Protein AF-A0A8T3XGL4-F1 (afdb_monomer_lite)

Structure (mmCIF, N/CA/C/O backbone):
data_AF-A0A8T3XGL4-F1
#
_entry.id   AF-A0A8T3XGL4-F1
#
loop_
_atom_site.group_PDB
_atom_site.id
_atom_site.type_symbol
_atom_site.label_atom_id
_atom_site.label_alt_id
_atom_site.label_comp_id
_atom_site.label_asym_id
_atom_site.label_entity_id
_atom_site.label_seq_id
_atom_site.pdbx_PDB_ins_code
_atom_site.Cartn_x
_atom_site.Cartn_y
_atom_site.Cartn_z
_atom_site.occupancy
_atom_site.B_iso_or_equiv
_atom_site.auth_seq_id
_atom_site.auth_comp_id
_atom_site.auth_asym_id
_atom_site.auth_atom_id
_atom_site.pdbx_PDB_model_num
ATOM 1 N N . MET A 1 1 ? 33.940 -15.745 -12.309 1.00 59.75 1 MET A N 1
ATOM 2 C CA . MET A 1 1 ? 33.502 -16.908 -13.103 1.00 59.75 1 MET A CA 1
ATOM 3 C C . MET A 1 1 ? 32.127 -16.612 -13.665 1.00 59.75 1 MET A C 1
ATOM 5 O O . MET A 1 1 ? 31.275 -16.121 -12.928 1.00 59.75 1 MET A O 1
ATOM 9 N N . ARG A 1 2 ? 31.957 -16.801 -14.971 1.00 66.75 2 ARG A N 1
ATOM 10 C CA . ARG A 1 2 ? 30.673 -16.694 -15.671 1.00 66.75 2 ARG A CA 1
ATOM 11 C C . ARG A 1 2 ? 30.284 -18.097 -16.148 1.00 66.75 2 ARG A C 1
ATOM 13 O O . ARG A 1 2 ? 31.178 -18.924 -16.308 1.00 66.75 2 ARG A O 1
ATOM 20 N N . ASP A 1 3 ? 28.994 -18.378 -16.281 1.00 70.56 3 ASP A N 1
ATOM 21 C CA . ASP A 1 3 ? 28.507 -19.659 -16.806 1.00 70.56 3 ASP A CA 1
ATOM 22 C C . ASP A 1 3 ? 28.699 -19.743 -18.332 1.00 70.56 3 ASP A C 1
ATOM 24 O O . ASP A 1 3 ? 29.158 -18.787 -18.963 1.00 70.56 3 ASP A O 1
ATOM 28 N N . ILE A 1 4 ? 28.338 -20.885 -18.927 1.00 75.00 4 ILE A N 1
ATOM 29 C CA . ILE A 1 4 ? 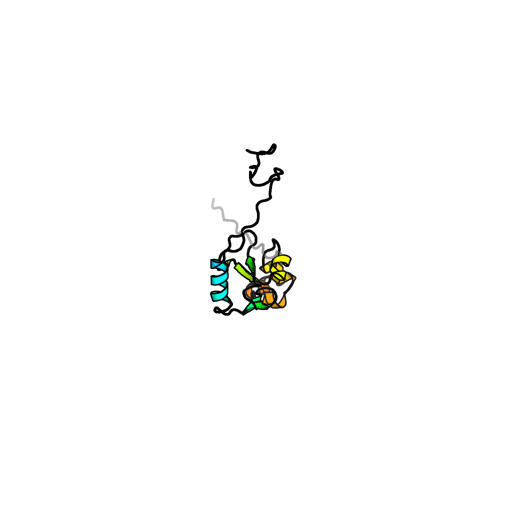28.371 -21.120 -20.385 1.00 75.00 4 ILE A CA 1
ATOM 30 C C . ILE A 1 4 ? 27.576 -20.055 -21.171 1.00 75.00 4 ILE A C 1
ATOM 32 O O . ILE A 1 4 ? 27.868 -19.806 -22.336 1.00 75.00 4 ILE A O 1
ATOM 36 N N . PHE A 1 5 ? 26.616 -19.380 -20.533 1.00 72.94 5 PHE A N 1
ATOM 37 C CA . PHE A 1 5 ? 25.778 -18.338 -21.131 1.00 72.94 5 PHE A CA 1
ATOM 38 C C . PHE A 1 5 ? 26.229 -16.909 -20.773 1.00 72.94 5 PHE A C 1
ATOM 40 O O . PHE A 1 5 ? 25.530 -15.943 -21.079 1.00 72.94 5 PHE A O 1
ATOM 47 N N . GLY A 1 6 ? 27.388 -16.743 -20.128 1.00 70.62 6 GLY A N 1
ATOM 48 C CA . GLY A 1 6 ? 27.949 -15.440 -19.772 1.00 70.62 6 GLY A CA 1
ATOM 49 C C . GLY A 1 6 ? 27.324 -14.764 -18.542 1.00 70.62 6 GLY A C 1
ATOM 50 O O . GLY A 1 6 ? 27.697 -13.631 -18.222 1.00 70.62 6 GLY A O 1
ATOM 51 N N . ASN A 1 7 ? 26.428 -15.425 -17.808 1.00 73.25 7 ASN A N 1
ATOM 52 C CA . ASN A 1 7 ? 25.862 -14.903 -16.567 1.00 73.25 7 ASN A CA 1
ATOM 53 C C . ASN A 1 7 ? 26.871 -15.017 -15.413 1.00 73.25 7 ASN A C 1
ATOM 55 O O . ASN A 1 7 ? 27.627 -15.987 -15.334 1.00 73.25 7 ASN A O 1
ATOM 59 N N . PRO A 1 8 ? 26.899 -14.059 -14.471 1.00 66.12 8 PRO A N 1
ATOM 60 C CA . PRO A 1 8 ? 27.771 -14.138 -13.303 1.00 66.12 8 PRO A CA 1
ATOM 61 C C . PRO A 1 8 ? 27.372 -15.309 -12.386 1.00 66.12 8 PRO A C 1
ATOM 63 O O . PRO A 1 8 ? 26.294 -15.294 -11.792 1.00 66.12 8 PRO A O 1
ATOM 66 N N . ILE A 1 9 ? 28.266 -16.296 -12.229 1.00 62.38 9 ILE A N 1
ATOM 67 C CA . ILE A 1 9 ? 28.108 -17.392 -11.260 1.00 62.38 9 ILE A CA 1
ATOM 68 C C . ILE A 1 9 ? 28.362 -16.818 -9.867 1.00 62.38 9 ILE A C 1
ATOM 70 O O . ILE A 1 9 ? 29.448 -16.297 -9.589 1.00 62.38 9 ILE A O 1
ATOM 74 N N . ARG A 1 10 ? 27.369 -16.905 -8.979 1.00 60.94 10 ARG A N 1
ATOM 75 C CA . ARG A 1 10 ? 27.552 -16.536 -7.572 1.00 60.94 10 ARG A CA 1
ATOM 76 C C . ARG A 1 10 ? 28.181 -17.722 -6.830 1.00 60.94 10 ARG A C 1
ATOM 78 O O . ARG A 1 10 ? 27.673 -18.837 -6.896 1.00 60.94 10 ARG A O 1
ATOM 85 N N . LYS A 1 11 ? 29.308 -17.475 -6.149 1.00 58.12 11 LYS A N 1
ATOM 86 C CA . LYS A 1 11 ? 30.111 -18.489 -5.429 1.00 58.12 11 LYS A CA 1
ATOM 87 C C . LYS A 1 11 ? 29.430 -19.039 -4.161 1.00 58.12 11 LYS A C 1
ATOM 89 O O . LYS A 1 11 ? 29.978 -19.922 -3.520 1.00 58.12 11 LYS A O 1
ATOM 94 N N . ASP A 1 12 ? 28.276 -18.492 -3.785 1.00 63.25 12 ASP A N 1
ATOM 95 C CA . ASP A 1 12 ? 27.500 -18.823 -2.583 1.00 63.25 12 ASP A CA 1
ATOM 96 C C . ASP A 1 12 ? 26.562 -20.029 -2.769 1.00 63.25 12 ASP A C 1
ATOM 98 O O . ASP A 1 12 ? 25.950 -20.486 -1.807 1.00 63.25 12 ASP A O 1
ATOM 102 N N . THR A 1 13 ? 26.454 -20.577 -3.984 1.00 63.38 13 THR A N 1
ATOM 103 C CA . THR A 1 13 ? 25.645 -21.771 -4.262 1.00 63.38 13 THR A CA 1
ATOM 104 C C . THR A 1 13 ? 26.537 -22.979 -4.539 1.00 63.38 13 THR A C 1
ATOM 106 O O . THR A 1 13 ? 27.221 -23.039 -5.556 1.00 63.38 13 THR A O 1
ATOM 109 N N . PHE A 1 14 ? 26.493 -23.972 -3.643 1.00 62.81 14 PHE A N 1
ATOM 110 C CA . PHE A 1 14 ? 27.248 -25.232 -3.749 1.00 62.81 14 PHE A CA 1
ATOM 111 C C . PHE A 1 14 ? 26.952 -26.013 -5.049 1.00 62.81 14 PHE A C 1
ATOM 113 O O . PHE A 1 14 ? 27.799 -26.752 -5.531 1.00 62.81 14 PHE A O 1
ATOM 120 N N . TRP A 1 15 ? 25.787 -25.781 -5.668 1.00 63.75 15 TRP A N 1
ATOM 121 C CA . TRP A 1 15 ? 25.354 -26.407 -6.926 1.00 63.75 15 TRP A CA 1
ATOM 122 C C . TRP A 1 15 ? 25.309 -25.448 -8.133 1.00 63.75 15 TRP A C 1
ATOM 124 O O . TRP A 1 15 ? 24.564 -25.689 -9.078 1.00 63.75 15 TRP A O 1
ATOM 134 N N . GLY A 1 16 ? 26.055 -24.333 -8.113 1.00 57.44 16 GLY A N 1
ATOM 135 C CA . GLY A 1 16 ? 26.268 -23.484 -9.302 1.00 57.44 16 GLY A CA 1
ATOM 136 C C . GLY A 1 16 ? 25.002 -22.906 -9.960 1.00 57.44 16 GLY A C 1
ATOM 137 O O . GLY A 1 16 ? 25.026 -22.536 -11.133 1.00 57.44 16 GLY A O 1
ATOM 138 N N . GLY A 1 17 ? 23.885 -22.837 -9.232 1.00 62.97 17 GLY A N 1
ATOM 139 C CA . GLY A 1 17 ? 22.595 -22.415 -9.770 1.00 62.97 17 GLY A CA 1
ATOM 140 C C . GLY A 1 17 ? 22.520 -20.905 -10.010 1.00 62.97 17 GLY A C 1
ATOM 141 O O . GLY A 1 17 ? 22.774 -20.096 -9.116 1.00 62.97 17 GLY A O 1
ATOM 142 N N . VAL A 1 18 ? 22.090 -20.501 -11.208 1.00 63.81 18 VAL A N 1
ATOM 143 C CA . VAL A 1 18 ? 21.869 -19.089 -11.560 1.00 63.81 18 VAL A CA 1
ATOM 144 C C . VAL A 1 18 ? 20.608 -18.578 -10.848 1.00 63.81 18 VAL A C 1
ATOM 146 O O . VAL A 1 18 ? 19.482 -18.735 -11.326 1.00 63.81 18 VAL A O 1
ATOM 149 N N . SER A 1 19 ? 20.761 -17.985 -9.660 1.00 64.88 19 SER A N 1
ATOM 150 C CA . SER A 1 19 ? 19.622 -17.407 -8.936 1.00 64.88 19 SER A CA 1
ATOM 151 C C . SER A 1 19 ? 19.091 -16.161 -9.657 1.00 64.88 19 SER A C 1
ATOM 153 O O . SER A 1 19 ? 19.814 -15.195 -9.912 1.00 64.88 19 SER A O 1
ATOM 155 N N . LYS A 1 20 ? 17.792 -16.160 -9.990 1.00 67.69 20 LYS A N 1
ATOM 156 C CA . LYS A 1 20 ? 17.122 -14.988 -10.576 1.00 67.69 20 LYS A CA 1
ATOM 157 C C . LYS A 1 20 ? 17.227 -13.801 -9.604 1.00 67.69 20 LYS A C 1
ATOM 159 O O . LYS A 1 20 ? 17.036 -13.996 -8.401 1.00 67.69 20 LYS A O 1
ATOM 164 N N . PRO A 1 21 ? 17.466 -12.568 -10.089 1.00 66.75 21 PRO A N 1
ATOM 165 C CA . PRO A 1 21 ? 17.569 -11.402 -9.222 1.00 66.75 21 PRO A CA 1
ATOM 166 C C . PRO A 1 21 ? 16.280 -11.227 -8.414 1.00 66.75 21 PRO A C 1
ATOM 168 O O . PRO A 1 21 ? 15.184 -11.068 -8.962 1.00 66.75 21 PRO A O 1
ATOM 171 N N . THR A 1 22 ? 16.411 -11.266 -7.089 1.00 69.81 22 THR A N 1
ATOM 172 C CA . THR A 1 22 ? 15.288 -11.070 -6.177 1.00 69.81 22 THR A CA 1
ATOM 173 C C . THR A 1 22 ? 14.845 -9.610 -6.215 1.00 69.81 22 THR A C 1
ATOM 175 O O . THR A 1 22 ? 15.643 -8.673 -6.316 1.00 69.81 22 THR A O 1
ATOM 178 N N . LYS A 1 23 ? 13.528 -9.383 -6.173 1.00 72.56 23 LYS A N 1
ATOM 179 C CA . LYS A 1 23 ? 12.990 -8.021 -6.126 1.00 72.56 23 LYS A CA 1
ATOM 180 C C . LYS A 1 23 ? 13.419 -7.367 -4.816 1.00 72.56 23 LYS A C 1
ATOM 182 O O . LYS A 1 23 ? 13.183 -7.924 -3.748 1.00 72.56 23 LYS A O 1
ATOM 187 N N . LYS A 1 24 ? 13.970 -6.153 -4.899 1.00 82.25 24 LYS A N 1
ATOM 188 C CA . LYS A 1 24 ? 14.306 -5.371 -3.705 1.00 82.25 24 LYS A CA 1
ATOM 189 C C . LYS A 1 24 ? 13.036 -5.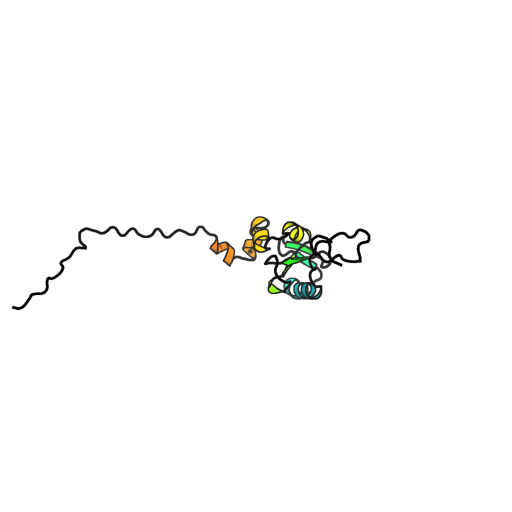108 -2.876 1.00 82.25 24 LYS A C 1
ATOM 191 O O . LYS A 1 24 ? 12.046 -4.633 -3.454 1.00 82.25 24 LYS A O 1
ATOM 196 N N . PRO A 1 25 ? 13.048 -5.396 -1.562 1.00 86.12 25 PRO A N 1
ATOM 197 C CA . PRO A 1 25 ? 11.925 -5.095 -0.686 1.00 86.12 25 PRO A CA 1
ATOM 198 C C . PRO A 1 25 ? 11.738 -3.578 -0.534 1.00 86.12 25 PRO A C 1
ATOM 200 O O . PRO A 1 25 ? 12.598 -2.776 -0.901 1.00 86.12 25 PRO A O 1
ATOM 203 N N . CYS A 1 26 ? 10.584 -3.176 -0.002 1.00 89.81 26 CYS A N 1
ATOM 204 C CA . CYS A 1 26 ? 10.323 -1.779 0.343 1.00 89.81 26 CYS A CA 1
ATOM 205 C C . CYS A 1 26 ? 11.266 -1.332 1.473 1.00 89.81 26 CYS A C 1
ATOM 207 O O . CYS A 1 26 ? 11.281 -2.000 2.509 1.00 89.81 26 CYS A O 1
ATOM 209 N N . PRO A 1 27 ? 12.005 -0.218 1.319 1.00 93.00 27 PRO A N 1
ATOM 210 C CA . PRO A 1 27 ? 12.803 0.347 2.402 1.00 93.00 27 PRO A CA 1
ATOM 211 C C . PRO A 1 27 ? 11.933 0.681 3.619 1.00 93.00 27 PRO A C 1
ATOM 213 O O . PRO A 1 27 ? 10.840 1.236 3.465 1.00 93.00 27 PRO A O 1
ATOM 216 N N . LYS A 1 28 ? 12.430 0.381 4.825 1.00 93.38 28 LYS A N 1
ATOM 217 C CA . LYS A 1 28 ? 11.720 0.647 6.088 1.00 93.38 28 LYS A CA 1
ATOM 218 C C . LYS A 1 28 ? 11.392 2.135 6.254 1.00 93.38 28 LYS A C 1
ATOM 220 O O . LYS A 1 28 ? 10.253 2.472 6.548 1.00 93.38 28 LYS A O 1
ATOM 225 N N . THR A 1 29 ? 12.337 3.010 5.910 1.00 95.12 29 THR A N 1
ATOM 226 C CA . THR A 1 29 ? 12.182 4.474 5.954 1.00 95.12 29 THR A CA 1
ATOM 227 C C . THR A 1 29 ? 10.964 4.966 5.173 1.00 95.12 29 THR A C 1
ATOM 229 O O . THR A 1 29 ? 10.175 5.758 5.678 1.00 95.12 29 THR A O 1
ATOM 232 N N . ILE A 1 30 ? 10.752 4.451 3.958 1.00 95.44 30 ILE A N 1
ATOM 233 C CA . ILE A 1 30 ? 9.596 4.816 3.128 1.00 95.44 30 ILE A CA 1
ATOM 234 C C . ILE A 1 30 ? 8.302 4.287 3.751 1.00 95.44 30 ILE A C 1
ATOM 236 O O . ILE A 1 30 ? 7.277 4.967 3.712 1.00 95.44 30 ILE A O 1
ATOM 240 N N . ARG A 1 31 ? 8.330 3.084 4.333 1.00 94.62 31 ARG A N 1
ATOM 241 C CA . ARG A 1 31 ? 7.164 2.504 5.009 1.00 94.62 31 ARG A CA 1
ATOM 242 C C . ARG A 1 31 ? 6.752 3.331 6.233 1.00 94.62 31 ARG A C 1
ATOM 244 O O . ARG A 1 31 ? 5.568 3.637 6.364 1.00 94.62 31 ARG A O 1
ATOM 251 N N . ASP A 1 32 ? 7.713 3.760 7.048 1.00 95.12 32 ASP A N 1
ATOM 252 C CA . ASP A 1 32 ? 7.480 4.630 8.206 1.00 95.12 32 ASP A CA 1
ATOM 253 C C . ASP A 1 32 ? 6.943 6.005 7.770 1.00 95.12 32 ASP A C 1
ATOM 255 O O . ASP A 1 32 ? 5.926 6.473 8.283 1.00 95.12 32 ASP A O 1
ATOM 259 N N . GLN A 1 33 ? 7.538 6.619 6.739 1.00 96.12 33 GLN A N 1
ATOM 260 C CA . GLN A 1 33 ? 7.047 7.882 6.166 1.00 96.12 33 GLN A CA 1
ATOM 261 C C . GLN A 1 33 ? 5.601 7.771 5.665 1.00 96.12 33 GLN A C 1
ATOM 263 O O . GLN A 1 33 ? 4.785 8.673 5.868 1.00 96.12 33 GLN A O 1
ATOM 268 N N . LEU A 1 34 ? 5.255 6.656 5.019 1.00 96.12 34 LEU A N 1
ATOM 269 C CA . LEU A 1 34 ? 3.889 6.401 4.571 1.00 96.12 34 LEU A CA 1
ATOM 270 C C . LEU A 1 34 ? 2.924 6.211 5.744 1.00 96.12 34 LEU A C 1
ATOM 272 O O . LEU A 1 34 ? 1.789 6.679 5.654 1.00 96.12 34 LEU A O 1
ATOM 276 N N . ARG A 1 35 ? 3.355 5.563 6.832 1.00 95.31 35 ARG A N 1
ATOM 277 C CA . ARG A 1 35 ? 2.553 5.411 8.055 1.00 95.31 35 ARG A CA 1
ATOM 278 C C . ARG A 1 35 ? 2.250 6.770 8.678 1.00 95.31 35 ARG A C 1
ATOM 280 O O . ARG A 1 35 ? 1.091 7.058 8.966 1.00 95.31 35 ARG A O 1
ATOM 287 N N . VAL A 1 36 ? 3.255 7.630 8.827 1.00 95.62 36 VAL A N 1
ATOM 288 C CA . VAL A 1 36 ? 3.055 8.995 9.341 1.00 95.62 36 VAL A CA 1
ATOM 289 C C . VAL A 1 36 ? 2.089 9.767 8.437 1.00 95.62 36 VAL A C 1
ATOM 291 O O . VAL A 1 36 ? 1.110 10.329 8.922 1.00 95.62 36 VAL A O 1
ATOM 294 N N . LYS A 1 37 ? 2.286 9.704 7.114 1.00 95.31 37 LYS A N 1
ATOM 295 C CA . LYS A 1 37 ? 1.474 10.445 6.139 1.00 95.31 37 LYS A CA 1
ATOM 296 C C . LYS A 1 37 ? 0.016 9.983 6.047 1.00 95.31 37 LYS A C 1
ATOM 298 O O . LYS A 1 37 ? -0.880 10.818 5.986 1.00 95.31 37 LYS A O 1
ATOM 303 N N . TRP A 1 38 ? -0.234 8.676 5.972 1.00 93.25 38 TRP A N 1
ATOM 304 C CA . TRP A 1 38 ? -1.571 8.137 5.682 1.00 93.25 38 TRP A CA 1
ATOM 305 C C . TRP A 1 38 ? -2.324 7.675 6.926 1.00 93.25 38 TRP A C 1
ATOM 307 O O . TRP A 1 38 ? -3.551 7.731 6.943 1.00 93.25 38 TRP A O 1
ATOM 317 N N . TRP A 1 39 ? -1.616 7.211 7.955 1.00 94.56 39 TRP A N 1
ATOM 318 C CA . TRP A 1 39 ? -2.207 6.701 9.196 1.00 94.56 39 TRP A CA 1
ATOM 319 C C . TRP A 1 39 ? -2.008 7.651 10.381 1.00 94.56 39 TRP A C 1
ATOM 321 O O . TRP A 1 39 ? -2.342 7.298 11.508 1.00 94.56 39 TRP A O 1
ATOM 331 N N . LYS A 1 40 ? -1.486 8.866 10.149 1.00 94.44 40 LYS A N 1
ATOM 332 C CA . LYS A 1 40 ? -1.216 9.869 11.195 1.00 94.44 40 LYS A CA 1
ATOM 333 C C . LYS A 1 40 ? -0.336 9.309 12.326 1.00 94.44 40 LYS A C 1
ATOM 335 O O . LYS A 1 40 ? -0.570 9.586 13.494 1.00 94.44 40 LYS A O 1
ATOM 340 N N . GLY A 1 41 ? 0.613 8.434 11.982 1.00 91.56 41 GLY A N 1
ATOM 341 C CA . GLY A 1 41 ? 1.517 7.786 12.943 1.00 91.56 41 GLY A CA 1
ATOM 342 C C . GLY A 1 41 ? 0.902 6.636 13.754 1.00 91.56 41 GLY A C 1
ATOM 343 O O . GLY A 1 41 ? 1.626 5.947 14.474 1.00 91.56 41 GLY A O 1
ATOM 344 N N . LYS A 1 42 ? -0.396 6.347 13.603 1.00 94.75 42 LYS A N 1
ATOM 345 C CA . LYS A 1 42 ? -1.060 5.246 14.316 1.00 94.75 42 LYS A CA 1
ATOM 346 C C . LYS A 1 42 ? -0.495 3.885 13.920 1.00 94.75 42 LYS A C 1
ATOM 348 O O . LYS A 1 42 ? 0.023 3.715 12.814 1.00 94.75 42 LYS A O 1
ATOM 353 N N . TYR A 1 43 ? -0.572 2.933 14.847 1.00 93.81 43 TYR A N 1
ATOM 354 C CA . TYR A 1 43 ? -0.131 1.556 14.618 1.00 93.81 43 TYR A CA 1
ATOM 355 C C . TYR A 1 43 ? -1.101 0.766 13.739 1.00 93.81 43 TYR A C 1
ATOM 357 O O . TYR A 1 43 ? -0.701 -0.131 13.004 1.00 93.81 43 TYR A O 1
ATOM 365 N N . GLU A 1 44 ? -2.372 1.142 13.776 1.00 95.31 44 GLU A N 1
ATOM 366 C CA . GLU A 1 44 ? -3.419 0.551 12.962 1.00 95.31 44 GLU A CA 1
ATOM 367 C C . GLU A 1 44 ? -3.936 1.556 11.944 1.00 95.31 44 GLU A C 1
ATOM 369 O O . GLU A 1 44 ? -4.053 2.758 12.204 1.00 95.31 44 GLU A O 1
ATOM 374 N N . GLY A 1 45 ? -4.326 1.042 10.788 1.00 94.88 45 GLY A N 1
ATOM 375 C CA . GLY A 1 45 ? -5.047 1.827 9.807 1.00 94.88 45 GLY A CA 1
ATOM 376 C C . GLY A 1 45 ? -5.694 0.948 8.760 1.00 94.88 45 GLY A C 1
ATOM 377 O O . GLY A 1 45 ? -5.863 -0.252 8.945 1.00 94.88 45 GLY A O 1
ATOM 378 N N . SER A 1 46 ? -6.116 1.558 7.657 1.00 95.62 46 SER A N 1
ATOM 379 C CA . SER A 1 46 ? -6.850 0.859 6.602 1.00 95.62 46 SER A CA 1
ATOM 380 C C . SER A 1 46 ? -5.992 0.629 5.362 1.00 95.62 46 SER A C 1
ATOM 382 O O . SER A 1 46 ? -5.165 1.465 4.983 1.00 95.62 46 SER A O 1
ATOM 384 N N . CYS A 1 47 ? -6.214 -0.514 4.711 1.00 95.94 47 CYS A N 1
ATOM 385 C CA . CYS A 1 47 ? -5.681 -0.802 3.386 1.00 95.94 47 CYS A CA 1
ATOM 386 C C . CYS A 1 47 ? -6.175 0.237 2.384 1.00 95.94 47 CYS A C 1
ATOM 388 O O . CYS A 1 47 ? -7.383 0.457 2.265 1.00 95.94 47 CYS A O 1
ATOM 390 N N . PHE A 1 48 ? -5.272 0.794 1.582 1.00 95.50 48 PHE A N 1
ATOM 391 C CA . PHE A 1 48 ? -5.683 1.719 0.533 1.00 95.50 48 PHE A CA 1
ATOM 392 C C . PHE A 1 48 ? -6.599 1.050 -0.516 1.00 95.50 48 PHE A C 1
ATOM 394 O O . PHE A 1 48 ? -7.586 1.654 -0.929 1.00 95.50 48 PHE A O 1
ATOM 401 N N . CYS A 1 49 ? -6.331 -0.212 -0.883 1.00 95.19 49 CYS A N 1
ATOM 402 C CA . CYS A 1 49 ? -7.087 -0.931 -1.918 1.00 95.19 49 CYS A CA 1
ATOM 403 C C . CYS A 1 49 ? -8.455 -1.440 -1.449 1.00 95.19 49 CYS A C 1
ATOM 405 O O . CYS A 1 49 ? -9.462 -1.095 -2.052 1.00 95.19 49 CYS A O 1
ATOM 407 N N . CYS A 1 50 ? -8.501 -2.267 -0.401 1.00 95.25 50 CYS A N 1
ATOM 408 C CA . CYS A 1 50 ? -9.740 -2.923 0.040 1.00 95.25 50 CYS A CA 1
ATOM 409 C C . CYS A 1 50 ? -10.393 -2.255 1.255 1.00 95.25 50 CYS A C 1
ATOM 411 O O . CYS A 1 50 ? -11.557 -2.497 1.545 1.00 95.25 50 CYS A O 1
ATOM 413 N N . GLY A 1 51 ? -9.655 -1.427 1.999 1.00 94.62 51 GLY A N 1
ATOM 414 C CA . GLY A 1 51 ? -10.155 -0.761 3.200 1.00 94.62 51 GLY A CA 1
ATOM 415 C C . GLY A 1 51 ? -10.179 -1.536 4.492 1.00 94.62 51 GLY A C 1
ATOM 416 O O . GLY A 1 51 ? -10.501 -0.936 5.515 1.00 94.62 51 GLY A O 1
ATOM 417 N N . ARG A 1 52 ? -9.828 -2.822 4.476 1.00 95.38 52 ARG A N 1
ATOM 418 C CA . ARG A 1 52 ? -9.726 -3.615 5.701 1.00 95.38 52 ARG A CA 1
ATOM 419 C C . ARG A 1 52 ? -8.754 -2.948 6.679 1.00 95.38 52 ARG A C 1
ATOM 421 O O . ARG A 1 52 ? -7.731 -2.413 6.242 1.00 95.38 52 ARG A O 1
ATOM 428 N N . ARG A 1 53 ? -9.077 -2.984 7.974 1.00 95.69 53 ARG A N 1
ATOM 429 C CA . ARG A 1 53 ? -8.156 -2.571 9.040 1.00 95.69 53 ARG A CA 1
ATOM 430 C C . ARG A 1 53 ? -6.995 -3.559 9.147 1.00 95.69 53 ARG A C 1
ATOM 432 O O . ARG A 1 53 ? -7.197 -4.762 9.010 1.00 95.69 53 ARG A O 1
ATOM 439 N N . ILE A 1 54 ? -5.783 -3.046 9.310 1.00 95.75 54 ILE A N 1
ATOM 440 C CA . ILE A 1 54 ? -4.546 -3.827 9.364 1.00 95.75 54 ILE A CA 1
ATOM 441 C C . ILE A 1 54 ? -3.622 -3.161 10.384 1.00 95.75 54 ILE A C 1
ATOM 443 O O . ILE A 1 54 ? -3.572 -1.931 10.464 1.00 95.75 54 ILE A O 1
ATOM 447 N N . SER A 1 55 ? -2.878 -3.972 11.129 1.00 95.62 55 SER A N 1
ATOM 448 C CA . SER A 1 55 ? -1.758 -3.530 11.955 1.00 95.62 55 SER A CA 1
ATOM 449 C C . SER A 1 55 ? -0.535 -3.173 11.101 1.00 95.62 55 SER A C 1
ATOM 451 O O . SER A 1 55 ? -0.384 -3.601 9.953 1.00 95.62 55 SER A O 1
ATOM 453 N N . TYR A 1 56 ? 0.378 -2.389 11.662 1.00 93.62 56 TYR A N 1
ATOM 454 C CA . TYR A 1 56 ? 1.597 -1.983 10.968 1.00 93.62 56 TYR A CA 1
ATOM 455 C C . TYR A 1 56 ? 2.511 -3.167 10.604 1.00 93.62 56 TYR A C 1
ATOM 457 O O . TYR A 1 56 ? 3.147 -3.158 9.551 1.00 93.62 56 TYR A O 1
ATOM 465 N N . GLU A 1 57 ? 2.531 -4.219 11.421 1.00 92.31 57 GLU A N 1
ATOM 466 C CA . GLU A 1 57 ? 3.272 -5.464 11.164 1.00 92.31 57 GLU A CA 1
ATOM 467 C C . GLU A 1 57 ? 2.860 -6.168 9.868 1.00 92.31 57 GLU A C 1
ATOM 469 O O . GLU A 1 57 ? 3.698 -6.715 9.149 1.00 92.31 57 GLU A O 1
ATOM 474 N N . HIS A 1 58 ? 1.567 -6.158 9.549 1.00 92.81 58 HIS A N 1
ATOM 475 C CA . HIS A 1 58 ? 1.021 -6.922 8.427 1.00 92.81 58 HIS A CA 1
ATOM 476 C C . HIS A 1 58 ? 0.855 -6.098 7.150 1.00 92.81 58 HIS A C 1
ATOM 478 O O . HIS A 1 58 ? 0.229 -6.559 6.184 1.00 92.81 58 HIS A O 1
ATOM 484 N N . ILE A 1 59 ? 1.409 -4.881 7.123 1.00 94.19 59 ILE A N 1
ATOM 485 C CA . ILE A 1 59 ? 1.286 -4.002 5.971 1.00 94.19 59 ILE A CA 1
ATOM 486 C C . ILE A 1 59 ? 2.444 -4.124 4.988 1.00 94.19 59 ILE A C 1
ATOM 488 O O . ILE A 1 59 ? 3.616 -4.259 5.342 1.00 94.19 59 ILE A O 1
ATOM 492 N N . GLU A 1 60 ? 2.102 -4.009 3.710 1.00 94.06 60 GLU A N 1
ATOM 493 C CA . GLU A 1 60 ? 3.045 -4.007 2.606 1.00 94.06 60 GLU A CA 1
ATOM 494 C C . GLU A 1 60 ? 2.953 -2.697 1.807 1.00 94.06 60 GLU A C 1
ATOM 496 O O . GLU A 1 60 ? 1.975 -1.948 1.858 1.00 94.06 60 GLU A O 1
ATOM 501 N N . CYS A 1 61 ? 4.017 -2.407 1.058 1.00 94.25 61 CYS A N 1
ATOM 502 C CA . CYS A 1 61 ? 4.121 -1.222 0.214 1.00 94.25 61 CYS A CA 1
ATOM 503 C C . CYS A 1 61 ? 3.697 -1.551 -1.226 1.00 94.25 61 CYS A C 1
ATOM 505 O O . CYS A 1 61 ? 4.488 -2.109 -1.995 1.00 94.25 61 CYS A O 1
ATOM 507 N N . GLY A 1 62 ? 2.486 -1.158 -1.609 1.00 93.19 62 GLY A N 1
ATOM 508 C CA . GLY A 1 62 ? 1.978 -1.273 -2.974 1.00 93.19 62 GLY A CA 1
ATOM 509 C C . GLY A 1 62 ? 2.406 -0.093 -3.834 1.00 93.19 62 GLY A C 1
ATOM 510 O O . GLY A 1 62 ? 2.259 1.057 -3.423 1.00 93.19 62 GLY A O 1
ATOM 511 N N . ARG A 1 63 ? 2.919 -0.351 -5.040 1.00 92.88 63 ARG A N 1
ATOM 512 C CA . ARG A 1 63 ? 3.297 0.715 -5.982 1.00 92.88 63 ARG A CA 1
ATOM 513 C C . ARG A 1 63 ? 2.108 1.104 -6.853 1.00 92.88 63 ARG A C 1
ATOM 515 O O . ARG A 1 63 ? 1.442 0.238 -7.408 1.00 92.88 63 ARG A O 1
ATOM 522 N N . ILE A 1 64 ? 1.879 2.405 -7.011 1.00 93.00 64 ILE A N 1
ATOM 523 C CA . ILE A 1 64 ? 0.842 2.951 -7.888 1.00 93.00 64 ILE A CA 1
ATOM 524 C C . ILE A 1 64 ? 1.176 2.624 -9.342 1.00 93.00 64 ILE A C 1
ATOM 526 O O . ILE A 1 64 ? 0.345 2.047 -10.043 1.00 93.00 64 ILE A O 1
ATOM 530 N N . LYS A 1 65 ? 2.405 2.945 -9.764 1.00 92.56 65 LYS A N 1
ATOM 531 C CA . LYS A 1 65 ? 2.988 2.519 -11.037 1.00 92.56 65 LYS A CA 1
ATOM 532 C C . LYS A 1 65 ? 3.914 1.325 -10.805 1.00 92.56 65 LYS A C 1
ATOM 534 O O . LYS A 1 65 ? 4.927 1.436 -10.103 1.00 92.56 65 LYS A O 1
ATOM 539 N N . ALA A 1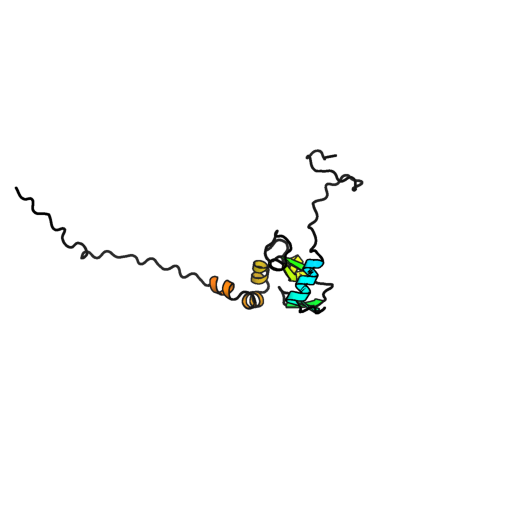 66 ? 3.571 0.188 -11.401 1.00 86.81 66 ALA A N 1
ATOM 540 C CA . ALA A 1 66 ? 4.386 -1.015 -11.360 1.00 86.81 66 ALA A CA 1
ATOM 541 C C . ALA A 1 66 ? 5.752 -0.779 -12.021 1.00 86.81 66 ALA A C 1
ATOM 543 O O . ALA A 1 66 ? 5.893 0.039 -12.927 1.00 86.81 66 ALA A O 1
ATOM 544 N N . GLY A 1 67 ? 6.787 -1.455 -11.518 1.00 82.25 67 GLY A N 1
ATOM 545 C CA . GLY A 1 67 ? 8.162 -1.306 -12.015 1.00 82.25 67 GLY A CA 1
ATOM 546 C C . GLY A 1 67 ? 8.875 -0.009 -11.604 1.00 82.25 67 GLY A C 1
ATOM 547 O O . GLY A 1 67 ? 10.093 0.058 -11.708 1.00 82.25 67 GLY A O 1
ATOM 548 N N . GLY A 1 68 ? 8.168 0.990 -11.063 1.00 84.56 68 GLY A N 1
ATOM 549 C CA . GLY A 1 68 ? 8.782 2.224 -10.564 1.00 84.56 68 GLY A CA 1
ATOM 550 C C . GLY A 1 68 ? 9.591 2.040 -9.273 1.00 84.56 68 GLY A C 1
ATOM 551 O O . GLY A 1 68 ? 9.458 1.027 -8.575 1.00 84.56 68 GLY A O 1
ATOM 552 N N . LYS A 1 69 ? 10.401 3.051 -8.928 1.00 90.25 69 LYS A N 1
ATOM 553 C CA . LYS A 1 69 ? 11.096 3.148 -7.632 1.00 90.25 69 LYS A CA 1
ATOM 554 C C . LYS A 1 69 ? 10.081 3.294 -6.489 1.00 90.25 69 LYS A C 1
ATOM 556 O O . LYS A 1 69 ? 8.985 3.832 -6.685 1.00 90.25 69 LYS A O 1
ATOM 561 N N . TYR A 1 70 ? 10.453 2.825 -5.297 1.00 91.69 70 TYR A N 1
ATOM 562 C CA . TYR A 1 70 ? 9.715 3.167 -4.083 1.00 91.69 70 TYR A CA 1
ATOM 563 C C . TYR A 1 70 ? 9.923 4.649 -3.794 1.00 91.69 70 TYR A C 1
ATOM 565 O O . TYR A 1 70 ? 11.047 5.110 -3.630 1.00 91.69 70 TYR A O 1
ATOM 573 N N . SER A 1 71 ? 8.827 5.388 -3.761 1.00 93.94 71 SER A N 1
ATOM 574 C CA . SER A 1 71 ? 8.787 6.782 -3.340 1.00 93.94 71 SER A CA 1
ATOM 575 C C . SER A 1 71 ? 7.446 7.042 -2.669 1.00 93.94 71 SER A C 1
ATOM 577 O O . SER A 1 71 ? 6.447 6.404 -3.014 1.00 93.94 71 SER A O 1
ATOM 579 N N . VAL A 1 72 ? 7.404 7.971 -1.716 1.00 93.12 72 VAL A N 1
ATOM 580 C CA . VAL A 1 72 ? 6.170 8.354 -1.013 1.00 93.12 72 VAL A CA 1
ATOM 581 C C . VAL A 1 72 ? 5.004 8.693 -1.968 1.00 93.12 72 VAL A C 1
ATOM 583 O O . VAL A 1 72 ? 3.891 8.249 -1.690 1.00 93.12 72 VAL A O 1
ATOM 586 N N . PRO A 1 73 ? 5.187 9.410 -3.102 1.00 93.94 73 PRO A N 1
ATOM 587 C CA . PRO A 1 73 ? 4.080 9.665 -4.031 1.00 93.94 73 PRO A CA 1
ATOM 588 C C . PRO A 1 73 ? 3.664 8.437 -4.852 1.00 93.94 73 PRO A C 1
ATOM 590 O O . PRO A 1 73 ? 2.485 8.299 -5.169 1.00 93.94 73 PRO A O 1
ATOM 593 N N . ASN A 1 74 ? 4.594 7.534 -5.182 1.00 94.12 74 ASN A N 1
ATOM 594 C CA . ASN A 1 74 ? 4.312 6.337 -5.983 1.00 94.12 74 ASN A CA 1
ATOM 595 C C . ASN A 1 74 ? 3.897 5.123 -5.136 1.00 94.12 74 ASN A C 1
ATOM 597 O O . ASN A 1 74 ? 3.621 4.065 -5.687 1.00 94.12 74 ASN A O 1
ATOM 601 N N . THR A 1 75 ? 3.880 5.220 -3.810 1.00 94.88 75 THR A N 1
ATOM 602 C CA . THR A 1 75 ? 3.696 4.055 -2.934 1.00 94.88 75 THR A CA 1
ATOM 603 C C . THR A 1 75 ? 2.545 4.286 -1.970 1.00 94.88 75 THR A C 1
ATOM 605 O O . THR A 1 75 ? 2.324 5.397 -1.494 1.00 94.88 75 THR A O 1
ATOM 608 N N . ARG A 1 76 ? 1.787 3.228 -1.687 1.00 94.94 76 ARG A N 1
ATOM 609 C CA . ARG A 1 76 ? 0.663 3.217 -0.750 1.00 94.94 76 ARG A CA 1
ATOM 610 C C . ARG A 1 76 ? 0.765 2.017 0.180 1.00 94.94 76 ARG A C 1
ATOM 612 O O . ARG A 1 76 ? 1.346 0.996 -0.179 1.00 94.94 76 ARG A O 1
ATOM 619 N N . LEU A 1 77 ? 0.187 2.154 1.368 1.00 95.62 77 LEU A N 1
ATOM 620 C CA . LEU A 1 77 ? 0.086 1.076 2.345 1.00 95.62 77 LEU A CA 1
ATOM 621 C C . LEU A 1 77 ? -1.102 0.169 1.998 1.00 95.62 77 LEU A C 1
ATOM 623 O O . LEU A 1 77 ? -2.236 0.640 1.873 1.00 95.62 77 LEU A O 1
ATOM 627 N N . ILE A 1 78 ? -0.836 -1.122 1.807 1.00 96.69 78 ILE A N 1
ATOM 628 C CA . ILE A 1 78 ? -1.830 -2.124 1.402 1.00 96.69 78 ILE A CA 1
ATOM 629 C C . ILE A 1 78 ? -1.614 -3.449 2.141 1.00 96.69 78 ILE A C 1
ATOM 631 O O . ILE A 1 78 ? -0.493 -3.761 2.534 1.00 96.69 78 ILE A O 1
ATOM 635 N N . CYS A 1 79 ? -2.657 -4.266 2.310 1.00 95.81 79 CYS A N 1
ATOM 636 C CA . CYS A 1 79 ? -2.475 -5.615 2.854 1.00 95.81 79 CYS A CA 1
ATOM 637 C C . CYS A 1 79 ? -1.665 -6.505 1.912 1.00 95.81 79 CYS A C 1
ATOM 639 O O . CYS A 1 79 ? -1.717 -6.378 0.685 1.00 95.81 79 CYS A O 1
ATOM 641 N N . LYS A 1 80 ? -1.044 -7.516 2.518 1.00 94.62 80 LYS A N 1
ATOM 642 C CA . LYS A 1 80 ? -0.399 -8.647 1.849 1.00 94.62 80 LYS A CA 1
ATOM 643 C C . LYS A 1 80 ? -1.279 -9.315 0.787 1.00 94.62 80 LYS A C 1
ATOM 645 O O . LYS A 1 80 ? -0.792 -9.639 -0.292 1.00 94.62 80 LYS A O 1
ATOM 650 N N . THR A 1 81 ? -2.580 -9.481 1.042 1.00 95.25 81 THR A N 1
ATOM 651 C CA . THR A 1 81 ? -3.509 -10.091 0.071 1.00 95.25 81 THR A CA 1
ATOM 652 C C . THR A 1 81 ? -3.692 -9.225 -1.175 1.00 95.25 81 THR A C 1
ATOM 654 O O . THR A 1 81 ? -3.548 -9.729 -2.286 1.00 95.25 81 THR A O 1
ATOM 657 N N . CYS A 1 82 ? -3.916 -7.916 -1.015 1.00 96.00 82 CYS A N 1
ATOM 658 C CA . CYS A 1 82 ? -4.014 -6.989 -2.145 1.00 96.00 82 CYS A CA 1
ATOM 659 C C . CYS A 1 82 ? -2.686 -6.867 -2.896 1.00 96.00 82 CYS A C 1
ATOM 661 O O . CYS A 1 82 ? -2.689 -6.824 -4.121 1.00 96.00 82 CYS A O 1
ATOM 663 N N . ASN A 1 83 ? -1.548 -6.828 -2.194 1.00 94.31 83 ASN A N 1
ATOM 664 C CA . ASN A 1 83 ? -0.244 -6.713 -2.847 1.00 94.31 83 ASN A CA 1
ATOM 665 C C . ASN A 1 83 ? 0.073 -7.950 -3.697 1.00 94.31 83 ASN A C 1
ATOM 667 O O . ASN A 1 83 ? 0.512 -7.828 -4.841 1.00 94.31 83 ASN A O 1
ATOM 671 N N . ARG A 1 84 ? -0.217 -9.144 -3.165 1.00 93.25 84 ARG A N 1
ATOM 672 C CA . ARG A 1 84 ? -0.091 -10.408 -3.901 1.00 93.25 84 ARG A CA 1
ATOM 673 C C . ARG A 1 84 ? -1.050 -10.470 -5.088 1.00 93.25 84 ARG A C 1
ATOM 675 O O . ARG A 1 84 ? -0.605 -10.785 -6.185 1.00 93.25 84 ARG A O 1
ATOM 682 N N . GLY A 1 85 ? -2.319 -10.108 -4.888 1.00 93.38 85 GLY A N 1
ATOM 683 C CA . GLY A 1 85 ? -3.325 -10.080 -5.954 1.00 93.38 85 GLY A CA 1
ATOM 684 C C . GLY A 1 85 ? -3.019 -9.067 -7.062 1.00 93.38 85 GLY A C 1
ATOM 685 O O . GLY A 1 85 ? -3.348 -9.306 -8.218 1.00 93.38 85 GLY A O 1
ATOM 686 N N . MET A 1 86 ? -2.357 -7.956 -6.732 1.00 93.75 86 MET A N 1
ATOM 687 C CA . MET A 1 86 ? -1.945 -6.936 -7.698 1.00 93.75 86 MET A CA 1
ATOM 688 C C . MET A 1 86 ? -0.742 -7.379 -8.546 1.00 93.75 86 MET A C 1
ATOM 690 O O . MET A 1 86 ? -0.657 -7.052 -9.730 1.00 93.75 86 MET A O 1
ATOM 694 N N . GLY A 1 87 ? 0.212 -8.115 -7.969 1.00 89.88 87 GLY A N 1
ATOM 695 C CA . GLY A 1 87 ? 1.354 -8.670 -8.697 1.00 89.88 87 GLY A CA 1
ATOM 696 C C . GLY A 1 87 ? 2.227 -7.608 -9.387 1.00 89.88 87 GLY A C 1
ATOM 697 O O . GLY A 1 87 ? 2.957 -6.861 -8.735 1.00 89.88 87 GLY A O 1
ATOM 698 N N . LYS A 1 88 ? 2.216 -7.581 -10.729 1.00 89.81 88 LYS A N 1
ATOM 699 C CA . LYS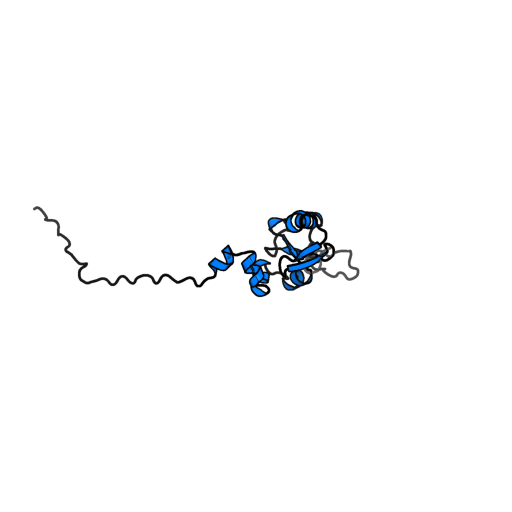 A 1 88 ? 2.939 -6.594 -11.566 1.00 89.81 88 LYS A CA 1
ATOM 700 C C . LYS A 1 88 ? 2.019 -5.504 -12.140 1.00 89.81 88 LYS A C 1
ATOM 702 O O . LYS A 1 88 ? 2.462 -4.717 -12.969 1.00 89.81 88 LYS A O 1
ATOM 707 N N . GLN A 1 89 ? 0.752 -5.471 -11.743 1.00 92.81 89 GLN A N 1
ATOM 708 C CA . GLN A 1 89 ? -0.226 -4.518 -12.251 1.00 92.81 89 GLN A CA 1
ATOM 709 C C . GLN A 1 89 ? -0.109 -3.162 -11.539 1.00 92.81 89 GLN A C 1
ATOM 711 O O . GLN A 1 89 ? 0.306 -3.077 -10.385 1.00 92.81 89 GLN A O 1
ATOM 716 N N . ASN A 1 90 ? -0.505 -2.088 -12.225 1.00 94.06 90 ASN A N 1
ATOM 717 C CA . ASN A 1 90 ? -0.672 -0.775 -11.602 1.00 94.06 90 ASN A CA 1
ATOM 718 C C . ASN A 1 90 ? -1.831 -0.807 -10.594 1.00 94.06 90 ASN A C 1
ATOM 720 O O . ASN A 1 90 ? -2.918 -1.301 -10.906 1.00 94.06 90 ASN A O 1
ATOM 724 N N . LEU A 1 91 ? -1.635 -0.188 -9.428 1.00 94.06 91 LEU A N 1
ATOM 725 C CA . LEU A 1 91 ? -2.605 -0.185 -8.327 1.00 94.06 91 LEU A CA 1
ATOM 726 C C . LEU A 1 91 ? -3.978 0.347 -8.734 1.00 94.06 91 LEU A C 1
ATOM 728 O O . LEU A 1 91 ? -4.994 -0.212 -8.340 1.00 94.06 91 LEU A O 1
ATOM 732 N N . LYS A 1 92 ? -4.014 1.399 -9.559 1.00 93.06 92 LYS A N 1
ATOM 733 C CA . LYS A 1 92 ? -5.272 1.991 -10.035 1.00 93.06 92 LYS A CA 1
ATOM 734 C C . LYS A 1 92 ? -6.105 1.001 -10.846 1.00 93.06 92 LYS A C 1
ATOM 736 O O . LYS A 1 92 ? -7.307 0.908 -10.637 1.00 93.06 92 LYS A O 1
ATOM 741 N N . ILE A 1 93 ? -5.462 0.242 -11.736 1.00 93.75 93 ILE A N 1
ATOM 742 C CA . ILE A 1 93 ? -6.149 -0.742 -12.582 1.00 93.75 93 ILE A CA 1
ATOM 743 C C . ILE A 1 93 ? -6.658 -1.897 -11.711 1.00 93.75 93 ILE A C 1
ATOM 745 O O . ILE A 1 93 ? -7.796 -2.330 -11.861 1.00 93.75 93 ILE A O 1
ATOM 749 N N . TYR A 1 94 ? -5.843 -2.342 -10.7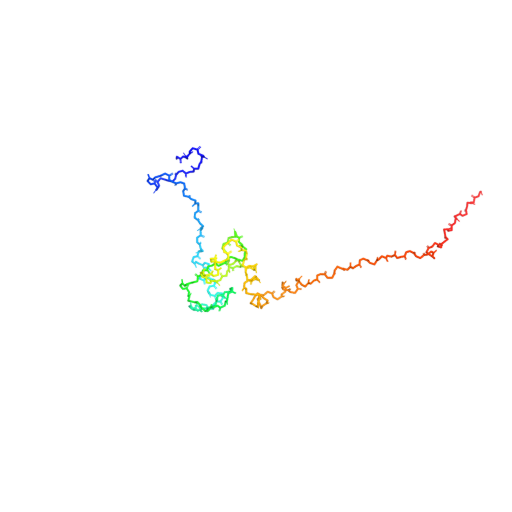51 1.00 95.75 94 TYR A N 1
ATOM 750 C CA . TYR A 1 94 ? -6.237 -3.375 -9.796 1.00 95.75 94 TYR A CA 1
ATOM 751 C C . TYR A 1 94 ? -7.426 -2.943 -8.922 1.00 95.75 94 TYR A C 1
ATOM 753 O O . TYR A 1 94 ? -8.374 -3.710 -8.757 1.00 95.75 94 TYR A O 1
ATOM 761 N N . MET A 1 95 ? -7.411 -1.714 -8.392 1.00 95.38 95 MET A N 1
ATOM 762 C CA . MET A 1 95 ? -8.522 -1.174 -7.601 1.00 95.38 95 MET A CA 1
ATOM 763 C C . MET A 1 95 ? -9.790 -1.022 -8.433 1.00 95.38 95 MET A C 1
ATOM 765 O O . MET A 1 95 ? -10.844 -1.445 -7.984 1.00 95.38 95 MET A O 1
ATOM 769 N N . ARG A 1 96 ? -9.692 -0.483 -9.653 1.00 94.62 96 ARG A N 1
ATOM 770 C CA . ARG A 1 96 ? -10.849 -0.327 -10.540 1.00 94.62 96 ARG A CA 1
ATOM 771 C C . ARG A 1 96 ? -11.527 -1.665 -10.849 1.00 94.62 96 ARG A C 1
ATOM 773 O O . ARG A 1 96 ? -12.745 -1.715 -10.923 1.00 94.62 96 ARG A O 1
ATOM 780 N N . ARG A 1 97 ? -10.744 -2.737 -11.018 1.00 95.44 97 ARG A N 1
ATOM 781 C CA . ARG A 1 97 ? -11.263 -4.080 -11.311 1.00 95.44 97 ARG A CA 1
ATOM 782 C C . ARG A 1 97 ? -11.904 -4.759 -10.098 1.00 95.44 97 ARG A C 1
ATOM 784 O O . ARG A 1 97 ? -12.933 -5.395 -10.258 1.00 95.44 97 ARG A O 1
ATOM 791 N N . ASN A 1 98 ? -11.273 -4.682 -8.924 1.00 96.12 98 ASN A N 1
ATOM 792 C CA . ASN A 1 98 ? -11.664 -5.504 -7.767 1.00 96.12 98 ASN A CA 1
ATOM 793 C C . ASN A 1 98 ? -12.447 -4.739 -6.689 1.00 96.12 98 ASN A C 1
ATOM 795 O O . ASN A 1 98 ? -13.131 -5.358 -5.885 1.00 96.12 98 ASN A O 1
ATOM 799 N N . TYR A 1 99 ? -12.319 -3.412 -6.641 1.00 95.56 99 TYR A N 1
ATOM 800 C CA . TYR A 1 99 ? -12.928 -2.544 -5.627 1.00 95.56 99 TYR A CA 1
ATOM 801 C C . TYR A 1 99 ? -13.453 -1.242 -6.274 1.00 95.56 99 TYR A C 1
ATOM 803 O O . TYR A 1 99 ? -12.965 -0.156 -5.935 1.00 95.56 99 TYR A O 1
ATOM 811 N N . PRO A 1 100 ? -14.403 -1.324 -7.229 1.00 93.38 100 PRO A N 1
ATOM 812 C CA . PRO A 1 100 ? -14.847 -0.180 -8.032 1.00 93.38 100 PRO A CA 1
ATOM 813 C C . PRO A 1 100 ? -15.410 0.967 -7.183 1.00 93.38 100 PRO A C 1
ATOM 815 O O . PRO A 1 100 ? -14.955 2.100 -7.327 1.00 93.38 100 PRO A O 1
ATOM 818 N N . GLU A 1 101 ? -16.272 0.671 -6.206 1.00 92.50 101 GLU A N 1
ATOM 819 C CA . GLU A 1 101 ? -16.840 1.668 -5.280 1.00 92.50 101 GLU A CA 1
ATOM 820 C C . GLU A 1 101 ? -15.749 2.481 -4.568 1.00 92.50 101 GLU A C 1
ATOM 822 O O . GLU A 1 101 ? -15.809 3.702 -4.402 1.00 92.50 101 GLU A O 1
ATOM 827 N N . ARG A 1 102 ? -14.679 1.790 -4.162 1.00 93.81 102 ARG A N 1
ATOM 828 C CA . ARG A 1 102 ? -13.559 2.415 -3.468 1.00 93.81 102 ARG A CA 1
ATOM 829 C C . ARG A 1 102 ? -12.679 3.210 -4.429 1.00 93.81 102 ARG A C 1
ATOM 831 O O . ARG A 1 102 ? -12.161 4.261 -4.053 1.00 93.81 102 ARG A O 1
ATOM 838 N N . TYR A 1 103 ? -12.489 2.715 -5.651 1.00 93.75 103 TYR A N 1
ATOM 839 C CA . TYR A 1 103 ? -11.759 3.422 -6.698 1.00 93.75 103 TYR A CA 1
ATOM 840 C C . TYR A 1 103 ? -12.420 4.767 -7.018 1.00 93.75 103 TYR A C 1
ATOM 842 O O . TYR A 1 103 ? -11.731 5.786 -7.028 1.00 93.75 103 TYR A O 1
ATOM 850 N N . GLU A 1 104 ? -13.740 4.792 -7.191 1.00 92.00 104 GLU A N 1
ATOM 851 C CA . GLU A 1 104 ? -14.504 6.012 -7.478 1.00 92.00 104 GLU A CA 1
ATOM 852 C C . GLU A 1 104 ? -14.379 7.048 -6.359 1.00 92.00 104 GLU A C 1
ATOM 854 O O . GLU A 1 104 ? -14.124 8.223 -6.628 1.00 92.00 104 GLU A O 1
ATOM 859 N N . LYS A 1 105 ? -14.425 6.599 -5.098 1.00 92.31 105 LYS A N 1
ATOM 860 C CA . LYS A 1 105 ? -14.227 7.462 -3.926 1.00 92.31 105 LYS A CA 1
ATOM 861 C C . LYS A 1 105 ? -12.861 8.158 -3.907 1.00 92.31 105 LYS A C 1
ATOM 863 O O . LYS A 1 105 ? -12.773 9.325 -3.531 1.00 92.31 105 LYS A O 1
ATOM 868 N N . TYR A 1 106 ? -11.784 7.456 -4.266 1.00 89.12 106 TYR A N 1
ATOM 869 C CA . TYR A 1 106 ? -10.422 8.012 -4.209 1.00 89.12 106 TYR A CA 1
ATOM 870 C C . TYR A 1 106 ? -9.968 8.689 -5.510 1.00 89.12 106 TYR A C 1
ATOM 872 O O . TYR A 1 106 ? -9.051 9.513 -5.471 1.00 89.12 106 TYR A O 1
ATOM 880 N N . PHE A 1 107 ? -10.581 8.365 -6.652 1.00 89.69 107 PHE A N 1
ATOM 881 C CA . PHE A 1 107 ? -10.203 8.873 -7.975 1.00 89.69 107 PHE A CA 1
ATOM 882 C C . PHE A 1 107 ? -11.405 9.429 -8.773 1.00 89.69 107 PHE A C 1
ATOM 884 O O . PHE A 1 107 ? -11.597 9.053 -9.935 1.00 89.69 107 PHE A O 1
ATOM 891 N N . PRO A 1 108 ? -12.185 10.385 -8.226 1.00 85.94 108 PRO A N 1
ATOM 892 C CA . PRO A 1 108 ? -13.432 10.844 -8.851 1.00 85.94 108 PRO A CA 1
ATOM 893 C C . PRO A 1 108 ? -13.214 11.492 -10.229 1.00 85.94 108 PRO A C 1
ATOM 895 O O . PRO A 1 108 ? -13.963 11.241 -11.170 1.00 85.94 108 PRO A O 1
ATOM 898 N N . ARG A 1 109 ? -12.131 12.266 -10.396 1.00 84.06 109 ARG A N 1
ATOM 899 C CA . ARG A 1 109 ? -11.800 12.934 -11.672 1.00 84.06 109 ARG A CA 1
ATOM 900 C C . ARG A 1 109 ? -11.449 11.957 -12.797 1.00 84.06 109 ARG A C 1
ATOM 902 O O . ARG A 1 109 ? -11.599 12.291 -13.968 1.00 84.06 109 ARG A O 1
ATOM 909 N N . GLU A 1 110 ? -10.919 10.784 -12.459 1.00 78.31 110 GLU A N 1
ATOM 910 C CA . GLU A 1 110 ? -10.550 9.760 -13.444 1.00 78.31 110 GLU A CA 1
ATOM 911 C C . GLU A 1 110 ? -11.755 8.892 -13.809 1.00 78.31 110 GLU A C 1
ATOM 913 O O . GLU A 1 110 ? -11.899 8.525 -14.974 1.00 78.31 110 GLU A O 1
ATOM 918 N N . ALA A 1 111 ? -12.655 8.639 -12.852 1.00 71.19 111 ALA A N 1
ATOM 919 C CA . ALA A 1 111 ? -13.913 7.940 -13.094 1.00 71.19 111 ALA A CA 1
ATOM 920 C C . ALA A 1 111 ? -14.788 8.686 -14.122 1.00 71.19 111 ALA A C 1
ATOM 922 O O . ALA A 1 111 ? -15.220 8.095 -15.115 1.00 71.19 111 ALA A O 1
ATOM 923 N N . GLN A 1 112 ? -14.934 10.009 -13.962 1.00 69.38 112 GLN A N 1
ATOM 924 C CA . GLN A 1 112 ? -15.750 10.864 -14.841 1.00 69.38 112 GLN A CA 1
ATOM 925 C C . GLN A 1 112 ? -15.283 10.870 -16.309 1.00 69.38 112 GLN A C 1
ATOM 927 O O . GLN A 1 112 ? -16.099 10.973 -17.221 1.00 69.38 112 GLN A O 1
ATOM 932 N N . LYS A 1 113 ? -13.978 10.706 -16.569 1.00 63.31 113 LYS A N 1
ATOM 933 C CA . LYS A 1 113 ? -13.419 10.702 -17.937 1.00 63.31 113 LYS A CA 1
ATOM 934 C C . LYS A 1 113 ? -13.734 9.436 -18.733 1.00 63.31 113 LYS A C 1
ATOM 936 O O . LYS A 1 113 ? -13.531 9.429 -19.942 1.00 63.31 113 LYS A O 1
ATOM 941 N N . SER A 1 114 ? -14.184 8.374 -18.066 1.00 58.41 114 SER A N 1
ATOM 942 C CA . SER A 1 114 ? -14.507 7.100 -18.716 1.00 58.41 114 SER A CA 1
ATOM 943 C C . SER A 1 114 ? -15.977 6.935 -19.100 1.00 58.41 114 SER A C 1
ATOM 945 O O . SER A 1 114 ? -16.355 5.863 -19.564 1.00 58.41 114 SER A O 1
ATOM 947 N N . GLY A 1 115 ? -16.790 7.989 -18.958 1.00 59.28 115 GLY A N 1
ATOM 948 C CA . GLY A 1 115 ? -18.106 8.028 -19.592 1.00 59.28 115 GLY A CA 1
ATOM 949 C C . GLY A 1 115 ? -17.986 7.876 -21.116 1.00 59.28 115 GLY A C 1
ATOM 950 O O . GLY A 1 115 ? -16.941 8.219 -21.681 1.00 59.28 115 GLY A O 1
ATOM 951 N N . PRO A 1 116 ? -19.022 7.358 -21.801 1.00 54.88 116 PRO A N 1
ATOM 952 C CA . PRO A 1 116 ? -18.995 7.190 -23.247 1.00 54.88 116 PRO A CA 1
ATOM 953 C C . PRO A 1 116 ? -18.662 8.533 -23.898 1.00 54.88 116 PRO A C 1
ATOM 955 O O . PRO A 1 116 ? -19.432 9.492 -23.808 1.00 54.88 116 PRO A O 1
ATOM 958 N N . GLN A 1 117 ? -17.493 8.618 -24.540 1.00 57.91 117 GLN A N 1
ATOM 959 C CA . GLN A 1 117 ? -17.157 9.754 -25.383 1.00 57.91 117 GLN A CA 1
ATOM 960 C C . GLN A 1 117 ? -18.204 9.790 -26.490 1.00 57.91 117 GLN A C 1
ATOM 962 O O . GLN A 1 117 ? -18.138 9.011 -27.442 1.00 57.91 117 GLN A O 1
ATOM 967 N N . LYS A 1 118 ? -19.195 10.679 -26.365 1.00 51.19 118 LYS A N 1
ATOM 968 C CA . LYS A 1 118 ? -20.080 11.015 -27.477 1.00 51.19 118 LYS A CA 1
ATOM 969 C C . LYS A 1 118 ? -19.168 11.503 -28.598 1.00 51.19 118 LYS A C 1
ATOM 971 O O . LYS A 1 118 ? -18.690 12.637 -28.562 1.00 51.19 118 LYS A O 1
ATOM 976 N N . ARG A 1 119 ? -18.871 10.630 -29.568 1.00 57.34 119 ARG A N 1
ATOM 977 C CA . ARG A 1 119 ? -18.232 11.018 -30.825 1.00 57.34 119 ARG A CA 1
ATOM 978 C C . ARG A 1 119 ? -19.093 12.144 -31.380 1.00 57.34 119 ARG A C 1
ATOM 980 O O . ARG A 1 119 ? -20.234 11.898 -31.763 1.00 57.34 119 ARG A O 1
ATOM 987 N N . LYS A 1 120 ? -18.588 13.381 -31.369 1.00 52.25 120 LYS A N 1
ATOM 988 C CA . LYS A 1 120 ? -19.248 14.486 -32.066 1.00 52.25 120 LYS A CA 1
ATOM 989 C C . LYS A 1 120 ? -19.362 14.037 -33.523 1.00 52.25 120 LYS A C 1
ATOM 991 O O . LYS A 1 120 ? -18.342 13.933 -34.203 1.00 52.25 120 LYS A O 1
ATOM 996 N N . ARG A 1 121 ? -20.571 13.685 -33.978 1.00 60.44 121 ARG A N 1
ATOM 997 C CA . ARG A 1 121 ? -20.837 13.457 -35.402 1.00 60.44 121 ARG A CA 1
ATOM 998 C C . ARG A 1 121 ? -20.391 14.736 -36.105 1.00 60.44 121 ARG A C 1
ATOM 1000 O O . ARG A 1 121 ? -20.906 15.809 -35.791 1.00 60.44 121 ARG A O 1
ATOM 1007 N N . LYS A 1 122 ? -19.379 14.647 -36.975 1.00 57.50 122 LYS A N 1
ATOM 1008 C CA . LYS A 1 122 ? -19.040 15.760 -37.866 1.00 57.50 122 LYS A CA 1
ATOM 1009 C C . LYS A 1 122 ? -20.330 16.095 -38.614 1.00 57.50 122 LYS A C 1
ATOM 1011 O O . LYS A 1 122 ? -20.935 15.194 -39.192 1.00 57.50 122 LYS A O 1
ATOM 1016 N N . ARG A 1 123 ? -20.793 17.346 -38.521 1.00 53.78 123 ARG A N 1
ATOM 1017 C CA . ARG A 1 123 ? -21.911 17.821 -39.341 1.00 53.78 123 ARG A CA 1
ATOM 1018 C C . ARG A 1 123 ? -21.480 17.627 -40.791 1.00 53.78 123 ARG A C 1
ATOM 1020 O O . ARG A 1 123 ? -20.481 18.207 -41.203 1.00 53.78 123 ARG A O 1
ATOM 1027 N N . ILE A 1 124 ? -22.179 16.759 -41.513 1.00 61.41 124 ILE A N 1
ATOM 1028 C CA . ILE A 1 124 ? -22.076 16.704 -42.967 1.00 61.41 124 ILE A CA 1
ATOM 1029 C C . ILE A 1 124 ? -22.665 18.034 -43.431 1.00 61.41 124 ILE A C 1
ATOM 1031 O O . ILE A 1 124 ? -23.843 18.293 -43.202 1.00 61.41 124 ILE A O 1
ATOM 1035 N N . ILE A 1 125 ? -21.823 18.917 -43.962 1.00 62.78 125 ILE A N 1
ATOM 1036 C CA . ILE A 1 125 ? -22.284 20.139 -44.616 1.00 62.78 125 ILE A CA 1
ATOM 1037 C C . ILE A 1 125 ? -22.913 19.661 -45.925 1.00 62.78 125 ILE A C 1
ATOM 1039 O O . ILE A 1 125 ? -22.200 19.218 -46.823 1.00 62.78 125 ILE A O 1
ATOM 1043 N N . GLN A 1 126 ? -24.244 19.645 -45.999 1.00 58.53 126 GLN A N 1
ATOM 1044 C CA . GLN A 1 126 ? -24.927 19.516 -47.282 1.00 58.53 126 GLN A CA 1
ATOM 1045 C C . GLN A 1 126 ? -24.750 20.847 -48.006 1.00 58.53 126 GLN A C 1
ATOM 1047 O O . GLN A 1 126 ? -25.259 21.867 -47.551 1.00 58.53 126 GLN A O 1
ATOM 1052 N N . TRP A 1 127 ? -23.988 20.833 -49.096 1.00 50.25 127 TRP A N 1
ATOM 1053 C CA . TRP A 1 127 ? -23.905 21.963 -50.010 1.00 50.25 127 TRP A CA 1
ATOM 1054 C C . TRP A 1 127 ? -25.277 22.150 -50.643 1.00 50.25 127 TRP A C 1
ATOM 1056 O O . TRP A 1 127 ? -25.793 21.232 -51.285 1.00 50.25 127 TRP A O 1
ATOM 1066 N N . THR A 1 128 ? -25.890 23.308 -50.417 1.00 63.09 128 THR A N 1
ATOM 1067 C CA . THR A 1 128 ? -27.123 23.657 -51.122 1.00 63.09 128 THR A CA 1
ATOM 1068 C C . THR A 1 128 ? -26.757 24.295 -52.466 1.00 63.09 128 THR A C 1
ATOM 1070 O O . THR A 1 128 ? -25.769 25.025 -52.531 1.00 63.09 128 THR A O 1
ATOM 1073 N N . PRO A 1 129 ? -27.523 24.071 -53.550 1.00 57.19 129 PRO A N 1
ATOM 1074 C CA . PRO A 1 129 ? -27.229 24.639 -54.876 1.00 57.19 129 PRO A CA 1
ATOM 1075 C C . PRO A 1 129 ? -27.207 26.179 -54.946 1.00 57.19 129 PRO A C 1
ATOM 1077 O O . PRO A 1 129 ? -26.886 26.737 -55.990 1.00 57.19 129 PRO A O 1
ATOM 1080 N N . LEU A 1 130 ? -27.560 26.869 -53.858 1.00 55.75 130 LEU A N 1
ATOM 1081 C CA . LEU A 1 130 ? -27.626 28.328 -53.762 1.00 55.75 130 LEU A CA 1
ATOM 1082 C C . LEU A 1 130 ? -26.289 28.999 -53.409 1.00 55.75 130 LEU A C 1
ATOM 1084 O O . LEU A 1 130 ? -26.191 30.216 -53.534 1.00 55.75 130 LEU A O 1
ATOM 1088 N N . ASP A 1 131 ? -25.251 28.240 -53.040 1.00 56.62 131 ASP A N 1
ATOM 1089 C CA . ASP A 1 131 ? -23.928 28.796 -52.700 1.00 56.62 131 ASP A CA 1
ATOM 1090 C C . ASP A 1 131 ? -23.072 29.164 -53.935 1.00 56.62 131 ASP A C 1
ATOM 1092 O O . ASP A 1 131 ? -21.944 29.639 -53.811 1.00 56.62 131 ASP A O 1
ATOM 1096 N N . ILE A 1 132 ? -23.606 28.986 -55.148 1.00 60.38 132 ILE A N 1
ATOM 1097 C CA . ILE A 1 132 ? -22.977 29.415 -56.404 1.00 60.38 132 ILE A CA 1
ATOM 1098 C C . ILE A 1 132 ? -23.540 30.792 -56.780 1.00 60.38 132 ILE A C 1
ATOM 1100 O O . ILE A 1 132 ? -24.340 30.929 -57.704 1.00 60.38 132 ILE A O 1
ATOM 1104 N N . GLN A 1 133 ? -23.143 31.842 -56.060 1.00 62.22 133 GLN A N 1
ATOM 1105 C CA . GLN A 1 133 ? -23.416 33.219 -56.484 1.00 62.22 133 GLN A CA 1
ATOM 1106 C C . GLN A 1 133 ? -22.164 33.872 -57.087 1.00 62.22 133 GLN A C 1
ATOM 1108 O O . GLN A 1 133 ? -21.253 34.309 -56.396 1.00 62.22 133 GLN A O 1
ATOM 1113 N N . GLN A 1 134 ? -22.183 33.914 -58.424 1.00 62.06 134 GLN A N 1
ATOM 1114 C CA . GLN A 1 134 ? -21.623 34.923 -59.334 1.00 62.06 134 GLN A CA 1
ATOM 1115 C C . GLN A 1 134 ? -20.170 35.376 -59.111 1.00 62.06 134 GLN A C 1
ATOM 1117 O O . GLN A 1 134 ? -19.882 36.389 -58.472 1.00 62.06 134 GLN A O 1
ATOM 1122 N N . VAL A 1 135 ? -19.250 34.705 -59.806 1.00 61.72 135 VAL A N 1
ATOM 1123 C CA . VAL A 1 135 ? -17.916 35.246 -60.094 1.00 61.72 135 VAL A CA 1
ATOM 1124 C C . VAL A 1 135 ? -18.084 36.477 -60.998 1.00 61.72 135 VAL A C 1
ATOM 1126 O O . VAL A 1 135 ? -18.485 36.355 -62.155 1.00 61.72 135 VAL A O 1
ATOM 1129 N N . LYS A 1 136 ? -17.811 37.683 -60.484 1.00 63.00 136 LYS A N 1
ATOM 1130 C CA . LYS A 1 136 ? -17.721 38.896 -61.313 1.00 63.00 136 LYS A CA 1
ATOM 1131 C C . LYS A 1 136 ? -16.462 38.801 -62.177 1.00 63.00 136 LYS A C 1
ATOM 1133 O O . LYS A 1 136 ? -15.354 38.854 -61.651 1.00 63.00 136 LYS A O 1
ATOM 1138 N N . LEU A 1 137 ? -16.631 38.670 -63.492 1.00 60.34 137 LEU A N 1
ATOM 1139 C CA . LEU A 1 137 ? -15.522 38.743 -64.444 1.00 60.34 137 LEU A CA 1
ATOM 1140 C C . LEU A 1 137 ? -14.952 40.176 -64.459 1.00 60.34 137 LEU A C 1
ATOM 1142 O O . LEU A 1 137 ? -15.730 41.130 -64.580 1.00 60.34 137 LEU A O 1
ATOM 1146 N N . PRO A 1 138 ? -13.627 40.368 -64.332 1.00 66.38 138 PRO A N 1
ATOM 1147 C CA . PRO A 1 138 ? -13.031 41.691 -64.448 1.00 66.38 138 PRO A CA 1
ATOM 1148 C C . PRO A 1 138 ? -13.159 42.201 -65.888 1.00 66.38 138 PRO A C 1
ATOM 1150 O O . PRO A 1 138 ? -12.917 41.474 -66.852 1.00 66.38 138 PRO A O 1
ATOM 1153 N N . LYS A 1 139 ? -13.550 43.471 -66.033 1.00 60.47 139 LYS A N 1
ATOM 1154 C CA . LYS A 1 139 ? -13.623 44.148 -67.330 1.00 60.47 139 LYS A CA 1
ATOM 1155 C C . LYS A 1 139 ? -12.203 44.405 -67.831 1.00 60.47 139 LYS A C 1
ATOM 1157 O O . LYS A 1 139 ? -11.491 45.221 -67.251 1.00 60.47 139 LYS A O 1
ATOM 1162 N N . PHE A 1 140 ? -11.810 43.727 -68.902 1.00 52.78 140 PHE A N 1
ATOM 1163 C CA . PHE A 1 140 ? -10.613 44.086 -69.652 1.00 52.78 140 PHE A CA 1
ATOM 1164 C C . PHE A 1 140 ? -10.853 45.425 -70.350 1.00 52.78 140 PHE A C 1
ATOM 1166 O O . PHE A 1 140 ? -11.864 45.611 -71.028 1.00 52.78 140 PHE A O 1
ATOM 1173 N N . ARG A 1 141 ? -9.941 46.372 -70.135 1.00 60.03 141 ARG A N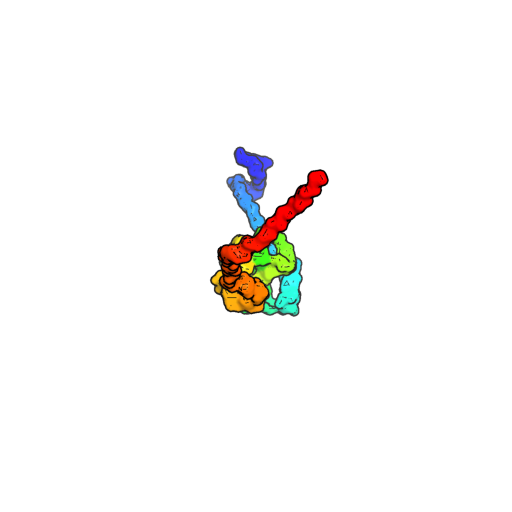 1
ATOM 1174 C CA . ARG A 1 141 ? -9.894 47.646 -70.851 1.00 60.03 141 ARG A CA 1
ATOM 1175 C C . ARG A 1 141 ? -8.857 47.469 -71.961 1.00 60.03 141 ARG A C 1
ATOM 1177 O O . ARG A 1 141 ? -7.726 47.105 -71.649 1.00 60.03 141 ARG A O 1
ATOM 1184 N N . ILE A 1 142 ? -9.302 47.608 -73.209 1.00 59.81 142 ILE A N 1
ATOM 1185 C CA . ILE A 1 142 ? -8.471 47.606 -74.425 1.00 59.81 142 ILE A CA 1
ATOM 1186 C C . ILE A 1 142 ? -7.735 48.941 -74.506 1.00 59.81 142 ILE A C 1
ATOM 1188 O O . ILE A 1 142 ? -8.374 49.960 -74.146 1.00 59.81 142 ILE A O 1
#

Secondary structure (DSSP, 8-state):
-B-TTSPBPPTT-TT---PPPPPPPPPHHHHHHHHHHHHTT-SEEE-TTT--EEEGGGEEEEESSTTSPP-TTTEEEEEHHHHHHHTTS-HHHHHHHH-HHHHHHH-HHHHHTTS-------------GGG-----------

pLDDT: mean 81.09, std 15.73, range [50.25, 96.69]

Radius of gyration: 29.86 Å; chains: 1; bounding box: 61×74×89 Å

Foldseek 3Di:
DADPVRHDQDPPDPVSDDDDDDDDAADPVLLQVQCCVPVVNDQWFAALQAGDIDGSVQWGWAAQQFPDDRDNVRTHIHGPVLNVVCPRHHSLVSSCVPPVVSSCVVPVVVVVVPDPPPPPPDPPPDDDPPVPPDDDDDDDDD

Sequence (142 aa):
MRDIFGNPIRKDTFWGGVSKPTKKPCPKTIRDQLRVKWWKGKYEGSCFCCGRRISYEHIECGRIKAGGKYSVPNTRLICKTCNRGMGKQNLKIYMRRNYPERYEKYFPREAQKSGPQKRKRKRIIQWTPLDIQQVKLPKFRI